Protein AF-A0A6P0JU43-F1 (afdb_monomer)

Sequence (118 aa):
LPVELDELETGHRREGIFYGFMILLQKMGLALALFLVGQVLDLAGFIERPPGGDIPIQPESALLAIRVAIGPLPTIFLIGGLVLAYFYPISQQVHQDIRLKLEARKQQQVDREEKPQN

Solvent-accessible surface area (backbone atoms only — not comparable to full-atom values): 6922 Å² total; per-residue (Å²): 113,74,56,61,54,49,29,74,76,65,76,49,86,57,51,66,59,55,53,49,50,52,52,49,52,50,51,51,52,49,52,52,50,52,51,51,52,49,54,52,32,57,74,34,56,52,70,82,67,56,90,94,53,71,86,70,87,68,45,70,55,22,53,49,50,52,50,39,64,74,41,61,51,53,49,53,53,50,51,51,52,49,52,49,55,71,72,47,91,79,65,61,66,65,52,49,53,52,49,54,54,52,52,54,53,52,51,54,51,52,60,59,71,70,53,77,93,123

pLDDT: mean 79.19, std 16.91, range [47.06, 97.19]

Secondary structure (DSSP, 8-state):
-HHHHHHHHHS--THHHHHHHHHHHHHHHHHHHHHHHHHHHHHTT--PPPTT-------HHHHHHHHHHHTHHHHHHHHHHHHHHHH---SSHHHHHHHHHHHHHHHHHHHHHSS---

Foldseek 3Di:
DVQLVCCVPPVDNCVCVVVVVVVVVVVVVVVVLVVVLVVQLVVLVADDADVPHDDDDGDPSNVVSVCCSPPVVVVVVVVVVVVVVVVDPPDPPVVVVSVVVVVVVVVVVVVVVPDPDD

Structure (mmCIF, N/CA/C/O backbone):
data_AF-A0A6P0JU43-F1
#
_entry.id   AF-A0A6P0JU43-F1
#
loop_
_atom_site.group_PDB
_atom_site.id
_atom_site.type_symbol
_atom_site.label_atom_id
_atom_site.label_alt_id
_atom_site.label_comp_id
_atom_site.label_asym_id
_atom_site.label_entity_id
_atom_site.label_seq_id
_atom_site.pdbx_PDB_ins_code
_atom_site.Cartn_x
_atom_site.Cartn_y
_atom_site.Cartn_z
_atom_site.occupancy
_atom_site.B_iso_or_equiv
_atom_site.auth_seq_id
_atom_site.auth_comp_id
_atom_site.auth_asym_id
_atom_site.auth_atom_id
_atom_site.pdbx_PDB_model_num
ATOM 1 N N . LEU A 1 1 ? -15.629 -0.445 19.280 1.00 51.31 1 LEU A N 1
ATOM 2 C CA . LEU A 1 1 ? -16.248 -1.780 19.112 1.00 51.31 1 LEU A CA 1
ATOM 3 C C . LEU A 1 1 ? -15.589 -2.862 19.981 1.00 51.31 1 LEU A C 1
ATOM 5 O O . LEU A 1 1 ? -16.212 -3.196 20.975 1.00 51.31 1 LEU A O 1
ATOM 9 N N . PRO A 1 2 ? -14.367 -3.378 19.729 1.00 55.34 2 PRO A N 1
ATOM 10 C CA . PRO A 1 2 ? -13.715 -4.317 20.664 1.00 55.34 2 PRO A CA 1
ATOM 11 C C . PRO A 1 2 ? -13.198 -3.630 21.941 1.00 55.34 2 PRO A C 1
ATOM 13 O O . PRO A 1 2 ? -13.234 -4.201 23.020 1.00 55.34 2 PRO A O 1
ATOM 16 N N . VAL A 1 3 ? -12.784 -2.369 21.819 1.00 50.19 3 VAL A N 1
ATOM 17 C CA . VAL A 1 3 ? -12.232 -1.555 22.912 1.00 50.19 3 VAL A CA 1
ATOM 18 C C . VAL A 1 3 ? -13.281 -1.187 23.973 1.00 50.19 3 VAL A C 1
ATOM 20 O O . VAL A 1 3 ? -12.992 -1.228 25.160 1.00 50.19 3 VAL A O 1
ATOM 23 N N . GLU A 1 4 ? -14.511 -0.882 23.553 1.00 54.16 4 GLU A N 1
ATOM 24 C CA . GLU A 1 4 ? -15.600 -0.479 24.459 1.00 54.16 4 GLU A CA 1
ATOM 25 C C . GLU A 1 4 ? -16.146 -1.664 25.273 1.00 54.16 4 GLU A C 1
ATOM 27 O O . GLU A 1 4 ? -16.613 -1.476 26.392 1.00 54.16 4 GLU A O 1
ATOM 32 N N . LEU A 1 5 ? -16.080 -2.886 24.728 1.00 55.84 5 LEU A N 1
ATOM 33 C CA . LEU A 1 5 ? -16.506 -4.105 25.422 1.00 55.84 5 LEU A CA 1
ATOM 34 C C . LEU A 1 5 ? -15.480 -4.521 26.489 1.00 55.84 5 LEU A C 1
ATOM 36 O O . LEU A 1 5 ? -15.859 -4.868 27.604 1.00 55.84 5 LEU A O 1
ATOM 40 N N . ASP A 1 6 ? -14.190 -4.392 26.167 1.00 52.69 6 ASP A N 1
ATOM 41 C CA . ASP A 1 6 ? -13.077 -4.706 27.073 1.00 52.69 6 ASP A CA 1
ATOM 42 C C . ASP A 1 6 ? -12.994 -3.710 28.253 1.00 52.69 6 ASP A C 1
ATOM 44 O O . ASP A 1 6 ? -12.699 -4.083 29.392 1.00 52.69 6 ASP A O 1
ATOM 48 N N . GLU A 1 7 ? -13.340 -2.439 28.017 1.00 55.66 7 GLU A N 1
ATOM 49 C CA . GLU A 1 7 ? -13.440 -1.412 29.063 1.00 55.66 7 GLU A CA 1
ATOM 50 C C . GLU A 1 7 ? -14.635 -1.653 30.006 1.00 55.66 7 GLU A C 1
ATOM 52 O O . GLU A 1 7 ? -14.534 -1.421 31.215 1.00 55.66 7 GLU A O 1
ATOM 57 N N . LEU A 1 8 ? -15.747 -2.182 29.478 1.00 49.03 8 LEU A N 1
ATOM 58 C CA . LEU A 1 8 ? -16.963 -2.475 30.240 1.00 49.03 8 LEU A CA 1
ATOM 59 C C . LEU A 1 8 ? -16.784 -3.638 31.235 1.00 49.03 8 LEU A C 1
ATOM 61 O O . LEU A 1 8 ? -17.425 -3.618 32.294 1.00 49.03 8 LEU A O 1
ATOM 65 N N . GLU A 1 9 ? -15.945 -4.622 30.889 1.00 53.84 9 GLU A N 1
ATOM 66 C CA . GLU A 1 9 ? -15.658 -5.820 31.695 1.00 53.84 9 GLU A CA 1
ATOM 67 C C . GLU A 1 9 ? -14.469 -5.644 32.649 1.00 53.84 9 GLU A C 1
ATOM 69 O O . GLU A 1 9 ? -14.511 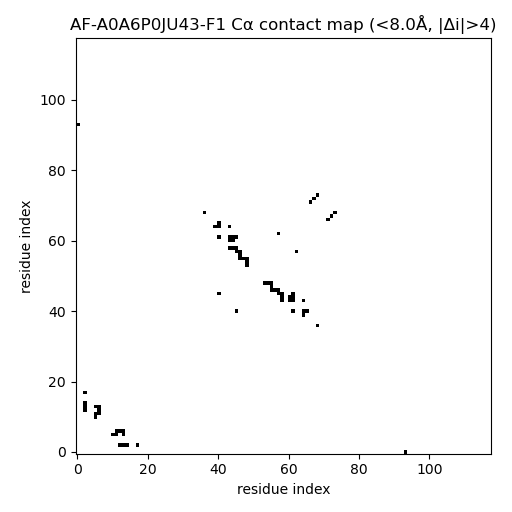-6.158 33.766 1.00 53.84 9 GLU A O 1
ATOM 74 N N . THR A 1 10 ? -13.418 -4.914 32.250 1.00 58.53 10 THR A N 1
ATOM 75 C CA . THR A 1 10 ? -12.156 -4.878 33.020 1.00 58.53 10 THR A CA 1
ATOM 76 C C . THR A 1 10 ? -11.885 -3.568 33.760 1.00 58.53 10 THR A C 1
ATOM 78 O O . THR A 1 10 ? -10.990 -3.530 34.604 1.00 58.53 10 THR A O 1
ATOM 81 N N . GLY A 1 11 ? -12.612 -2.484 33.463 1.00 50.38 11 GLY A N 1
ATOM 82 C CA . GLY A 1 11 ? -12.388 -1.168 34.080 1.00 50.38 11 GLY A CA 1
ATOM 83 C C . GLY A 1 11 ? -11.049 -0.510 33.714 1.00 50.38 11 GLY A C 1
ATOM 84 O O . GLY A 1 11 ? -10.710 0.542 34.257 1.00 50.38 11 GLY A O 1
ATOM 85 N N . HIS A 1 12 ? -10.283 -1.102 32.792 1.00 49.59 12 HIS A N 1
ATOM 86 C CA . HIS A 1 12 ? -9.027 -0.559 32.294 1.00 49.59 12 HIS A CA 1
ATOM 87 C C . HIS A 1 12 ? -9.187 -0.093 30.852 1.00 49.59 12 HIS A C 1
ATOM 89 O O . HIS A 1 12 ? -9.477 -0.866 29.942 1.00 49.59 12 HIS A O 1
ATOM 95 N N . ARG A 1 13 ? -8.913 1.188 30.635 1.00 53.75 13 ARG A N 1
ATOM 96 C CA . ARG A 1 13 ? -8.989 1.849 29.338 1.00 53.75 13 ARG A CA 1
ATOM 97 C C . ARG A 1 13 ? -7.784 1.453 28.467 1.00 53.75 13 ARG A C 1
ATOM 99 O O . ARG A 1 13 ? -6.793 2.174 28.378 1.00 53.75 13 ARG A O 1
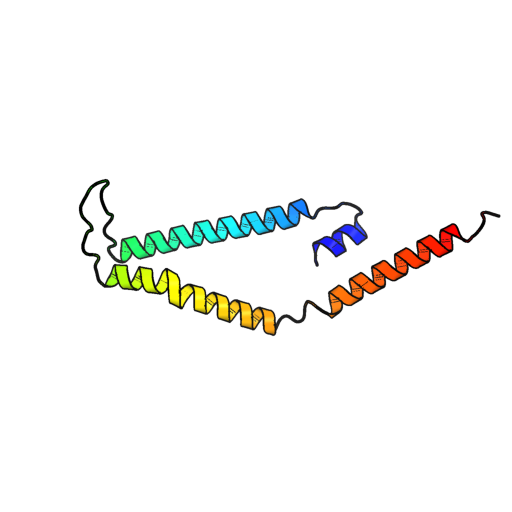ATOM 106 N N . ARG A 1 14 ? -7.835 0.259 27.857 1.00 57.25 14 ARG A N 1
ATOM 107 C CA . ARG A 1 14 ? -6.773 -0.307 26.988 1.00 57.25 14 ARG A CA 1
ATOM 108 C C . ARG A 1 14 ? -6.846 0.182 25.537 1.00 57.25 14 ARG A C 1
ATOM 110 O O . ARG A 1 14 ? -6.223 -0.410 24.658 1.00 57.25 14 ARG A O 1
ATOM 117 N N . GLU A 1 15 ? -7.557 1.277 25.270 1.00 56.56 15 GLU A N 1
ATOM 118 C CA . GLU A 1 15 ? -7.719 1.846 23.923 1.00 56.56 15 GLU A CA 1
ATOM 119 C C . GLU A 1 15 ? -6.360 2.076 23.245 1.00 56.56 15 GLU A C 1
ATOM 121 O O . GLU A 1 15 ? -6.172 1.730 22.081 1.00 56.56 15 GLU A O 1
ATOM 126 N N . GLY A 1 16 ? -5.378 2.583 24.000 1.00 62.22 16 GLY A N 1
ATOM 127 C CA . GLY A 1 16 ? -4.047 2.896 23.478 1.00 62.22 16 GLY A CA 1
ATOM 128 C C . GLY A 1 16 ? -3.280 1.687 22.935 1.00 62.22 16 GLY A C 1
ATOM 129 O O . GLY A 1 16 ? -2.537 1.832 21.967 1.00 62.22 16 GLY A O 1
ATOM 130 N N . ILE A 1 17 ? -3.484 0.491 23.495 1.00 76.25 17 ILE A N 1
ATOM 131 C CA . ILE A 1 17 ? -2.812 -0.732 23.028 1.00 76.25 17 ILE A CA 1
ATOM 132 C C . ILE A 1 17 ? -3.462 -1.225 21.732 1.00 76.25 17 ILE A C 1
ATOM 134 O O . ILE A 1 17 ? -2.751 -1.569 20.792 1.00 76.25 17 ILE A O 1
ATOM 138 N N . PHE A 1 18 ? -4.795 -1.192 21.641 1.00 69.12 18 PHE A N 1
ATOM 139 C CA . PHE A 1 18 ? -5.516 -1.572 20.422 1.00 69.12 18 PHE A CA 1
ATOM 140 C C . PHE A 1 18 ? -5.229 -0.615 19.261 1.00 69.12 18 PHE A C 1
ATOM 142 O O . PHE A 1 18 ? -4.869 -1.066 18.173 1.00 69.12 18 PHE A O 1
ATOM 149 N N . TYR A 1 19 ? -5.319 0.699 19.491 1.00 73.62 19 TYR A N 1
ATOM 150 C CA . TYR A 1 19 ? -4.957 1.694 18.479 1.00 73.62 19 TYR A CA 1
ATOM 151 C C . TYR A 1 19 ? -3.468 1.614 18.126 1.00 73.62 19 TYR A C 1
ATOM 153 O O . TYR A 1 19 ? -3.120 1.643 16.946 1.00 73.62 19 TYR A O 1
ATOM 161 N N . GLY A 1 20 ? -2.587 1.448 19.117 1.00 82.06 20 GLY A N 1
ATOM 162 C CA . GLY A 1 20 ? -1.150 1.286 18.894 1.00 82.06 20 GLY A CA 1
ATOM 163 C C . GLY A 1 20 ? -0.823 0.070 18.025 1.00 82.06 20 GLY A C 1
ATOM 164 O O . GLY A 1 20 ? -0.058 0.186 17.069 1.00 82.06 20 GLY A O 1
ATOM 165 N N . PHE A 1 21 ? -1.453 -1.074 18.298 1.00 84.44 21 PHE A N 1
ATOM 166 C CA . PHE A 1 21 ? -1.294 -2.292 17.507 1.00 84.44 21 PHE A CA 1
ATOM 167 C C . PHE A 1 21 ? -1.856 -2.139 16.087 1.00 84.44 21 PHE A C 1
ATOM 169 O O . PHE A 1 21 ? -1.195 -2.518 15.122 1.00 84.44 21 PHE A O 1
ATOM 176 N N . MET A 1 22 ? -3.027 -1.514 15.934 1.00 82.88 22 MET A N 1
ATOM 177 C CA . MET A 1 22 ? -3.620 -1.235 14.622 1.00 82.88 22 MET A CA 1
ATOM 178 C C . MET A 1 22 ? -2.711 -0.344 13.763 1.00 82.88 22 MET A C 1
ATOM 180 O O . MET A 1 22 ? -2.452 -0.661 12.602 1.00 82.88 22 MET A O 1
ATOM 184 N N . ILE A 1 23 ? -2.174 0.739 14.334 1.00 88.94 23 ILE A N 1
ATOM 185 C CA . ILE A 1 23 ? -1.240 1.636 13.638 1.00 88.94 23 ILE A CA 1
ATOM 186 C C . ILE A 1 23 ? 0.081 0.926 13.323 1.00 88.94 23 ILE A C 1
ATOM 188 O O . ILE A 1 23 ? 0.649 1.141 12.252 1.00 88.94 23 ILE A O 1
ATOM 192 N N . LEU A 1 24 ? 0.578 0.068 14.218 1.00 93.44 24 LEU A N 1
ATOM 193 C CA . LEU A 1 24 ? 1.770 -0.737 13.955 1.00 93.44 24 LEU A CA 1
ATOM 194 C C . LEU A 1 24 ? 1.555 -1.660 12.750 1.00 93.44 24 LEU A C 1
ATOM 196 O O . LEU A 1 24 ? 2.373 -1.651 11.831 1.00 93.44 24 LEU A O 1
ATOM 200 N N . LEU A 1 25 ? 0.438 -2.391 12.714 1.00 92.38 25 LEU A N 1
ATOM 201 C CA . LEU A 1 25 ? 0.074 -3.237 11.576 1.00 92.38 25 LEU A CA 1
ATOM 202 C C . LEU A 1 25 ? -0.072 -2.421 10.288 1.00 92.38 25 LEU A C 1
ATOM 204 O O . LEU A 1 25 ? 0.430 -2.833 9.244 1.00 92.38 25 LEU A O 1
ATOM 208 N N . GLN A 1 26 ? -0.685 -1.236 10.360 1.00 91.94 26 GLN A N 1
ATOM 209 C CA . GLN A 1 26 ? -0.788 -0.330 9.217 1.00 91.94 26 GLN A CA 1
ATOM 210 C C . GLN A 1 26 ? 0.596 0.092 8.701 1.00 91.94 26 GLN A C 1
ATOM 212 O O . GLN A 1 26 ? 0.837 0.060 7.494 1.00 91.94 26 GLN A O 1
ATOM 217 N N . LYS A 1 27 ? 1.528 0.453 9.592 1.00 94.62 27 LYS A N 1
ATOM 218 C CA . LYS A 1 27 ? 2.906 0.812 9.219 1.00 94.62 27 LYS A CA 1
ATOM 219 C C . LYS A 1 27 ? 3.659 -0.365 8.608 1.00 94.62 27 LYS A C 1
ATOM 221 O O . LYS A 1 27 ? 4.365 -0.172 7.624 1.00 94.62 27 LYS A O 1
ATOM 226 N N . MET A 1 28 ? 3.493 -1.567 9.158 1.00 96.88 28 MET A N 1
ATOM 227 C CA . MET A 1 28 ? 4.082 -2.781 8.590 1.00 96.88 28 MET A CA 1
ATOM 228 C C . MET A 1 28 ? 3.530 -3.067 7.192 1.00 96.88 28 MET A C 1
ATOM 230 O O . MET A 1 28 ? 4.304 -3.347 6.282 1.00 96.88 28 MET A O 1
ATOM 234 N N . GLY A 1 29 ? 2.215 -2.932 7.003 1.00 94.88 29 GLY A N 1
ATOM 235 C CA . GLY A 1 29 ? 1.576 -3.073 5.696 1.00 94.88 29 GLY A CA 1
ATOM 236 C C . GLY A 1 29 ? 2.091 -2.050 4.683 1.00 94.88 29 GLY A C 1
ATOM 237 O O . GLY A 1 29 ? 2.436 -2.421 3.565 1.00 94.88 29 GLY A O 1
ATOM 238 N N . LEU A 1 30 ? 2.222 -0.782 5.088 1.00 94.31 30 LEU A N 1
ATOM 239 C CA . LEU A 1 30 ? 2.792 0.274 4.246 1.00 94.31 30 LEU A CA 1
ATOM 240 C C . LEU A 1 30 ? 4.248 -0.033 3.864 1.00 94.31 30 LEU A C 1
ATOM 242 O O . LEU A 1 30 ? 4.611 0.080 2.697 1.00 94.31 30 LEU A O 1
ATOM 246 N N . ALA A 1 31 ? 5.074 -0.436 4.832 1.00 97.19 31 ALA A N 1
ATOM 247 C CA . ALA A 1 31 ? 6.474 -0.772 4.593 1.00 97.19 31 ALA A CA 1
ATO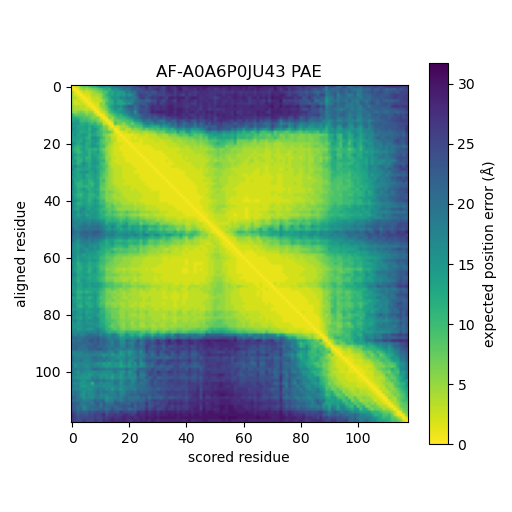M 248 C C . ALA A 1 31 ? 6.612 -1.959 3.629 1.00 97.19 31 ALA A C 1
ATOM 250 O O . ALA A 1 31 ? 7.401 -1.896 2.688 1.00 97.19 31 ALA A O 1
ATOM 251 N N . LEU A 1 32 ? 5.803 -3.006 3.819 1.00 96.44 32 LEU A N 1
ATOM 252 C CA . LEU A 1 32 ? 5.774 -4.159 2.924 1.00 96.44 32 LEU A CA 1
ATOM 253 C C . LEU A 1 32 ? 5.309 -3.768 1.516 1.00 96.44 32 LEU A C 1
ATOM 255 O O . LEU A 1 32 ? 5.916 -4.189 0.536 1.00 96.44 32 LEU A O 1
ATOM 259 N N . ALA A 1 33 ? 4.271 -2.937 1.403 1.00 93.50 33 ALA A N 1
ATOM 260 C CA . ALA A 1 33 ? 3.782 -2.458 0.115 1.00 93.50 33 ALA A CA 1
ATOM 261 C C . ALA A 1 33 ? 4.851 -1.643 -0.629 1.00 93.50 33 ALA A C 1
ATOM 263 O O . ALA A 1 33 ? 5.108 -1.906 -1.801 1.00 93.50 33 ALA A O 1
ATOM 264 N N . LEU A 1 34 ? 5.513 -0.702 0.053 1.00 94.94 34 LEU A N 1
ATOM 265 C CA . LEU A 1 34 ? 6.605 0.086 -0.525 1.00 94.94 34 LEU A CA 1
ATOM 266 C C . LEU A 1 34 ? 7.771 -0.798 -0.971 1.00 94.94 34 LEU A C 1
ATOM 268 O O . LEU A 1 34 ? 8.291 -0.608 -2.068 1.00 94.94 34 LEU A O 1
ATOM 272 N N . PHE A 1 35 ? 8.143 -1.786 -0.156 1.00 96.50 35 PHE A N 1
ATOM 273 C CA . PHE A 1 35 ? 9.181 -2.750 -0.508 1.00 96.50 35 PHE A CA 1
ATOM 274 C C . PHE A 1 35 ? 8.826 -3.522 -1.785 1.00 96.50 35 PHE A C 1
ATOM 276 O O . PHE A 1 35 ? 9.626 -3.571 -2.716 1.00 96.50 35 PHE A O 1
ATOM 283 N N . LEU A 1 36 ? 7.610 -4.070 -1.866 1.00 95.81 36 LEU A N 1
ATOM 284 C CA . LEU A 1 36 ? 7.152 -4.816 -3.041 1.00 95.81 36 LEU A CA 1
ATOM 285 C C . LEU A 1 36 ? 7.083 -3.940 -4.294 1.00 95.81 36 LEU A C 1
ATOM 287 O O . LEU A 1 36 ? 7.499 -4.381 -5.362 1.00 95.81 36 LEU A O 1
ATOM 291 N N . VAL A 1 37 ? 6.598 -2.701 -4.174 1.00 95.12 37 VAL A N 1
ATOM 292 C CA . VAL A 1 37 ? 6.588 -1.750 -5.295 1.00 95.12 37 VAL A CA 1
ATOM 293 C C . VAL A 1 37 ? 8.012 -1.475 -5.773 1.00 95.12 37 VAL A C 1
ATOM 295 O O . VAL A 1 37 ? 8.247 -1.535 -6.975 1.00 95.12 37 VAL A O 1
ATOM 298 N N . GLY A 1 38 ? 8.965 -1.253 -4.862 1.00 94.75 38 GLY A N 1
ATOM 299 C CA . GLY A 1 38 ? 10.378 -1.084 -5.214 1.00 94.75 38 GLY A CA 1
ATOM 300 C C . GLY A 1 38 ? 10.925 -2.273 -6.006 1.00 94.75 38 GLY A C 1
ATOM 301 O O . GLY A 1 38 ? 11.435 -2.092 -7.104 1.00 94.75 38 GLY A O 1
ATOM 302 N N . GLN A 1 39 ? 10.706 -3.499 -5.519 1.00 96.75 39 GLN A N 1
ATOM 303 C CA . GLN A 1 39 ? 11.132 -4.714 -6.228 1.00 96.75 39 GLN A CA 1
ATOM 304 C C . GLN A 1 39 ? 10.506 -4.836 -7.626 1.00 96.75 39 GLN A C 1
ATOM 306 O O . GLN A 1 39 ? 11.178 -5.222 -8.578 1.00 96.75 39 GLN A O 1
ATOM 311 N N . VAL A 1 40 ? 9.224 -4.493 -7.776 1.00 95.75 40 VAL A N 1
ATOM 312 C CA . VAL A 1 40 ? 8.553 -4.504 -9.085 1.00 95.75 40 VAL A CA 1
ATOM 313 C C . VAL A 1 40 ? 9.137 -3.445 -10.022 1.00 95.75 40 VAL A C 1
ATOM 315 O O . VAL A 1 40 ? 9.280 -3.716 -11.211 1.00 95.75 40 VAL A O 1
ATOM 318 N N . LEU A 1 41 ? 9.487 -2.261 -9.515 1.00 95.38 41 LEU A N 1
ATOM 319 C CA . LEU A 1 41 ? 10.108 -1.202 -10.313 1.00 95.38 41 LEU A CA 1
ATOM 320 C C . LEU A 1 41 ? 11.517 -1.584 -10.774 1.00 95.38 41 LEU A C 1
ATOM 322 O O . LEU A 1 41 ? 11.824 -1.400 -11.953 1.00 95.38 41 LEU A O 1
ATOM 326 N N . ASP A 1 42 ? 12.320 -2.182 -9.895 1.00 94.81 42 ASP A N 1
ATOM 327 C CA . ASP A 1 42 ? 13.651 -2.694 -10.239 1.00 94.81 42 ASP A CA 1
ATOM 328 C C . ASP A 1 42 ? 13.555 -3.753 -11.347 1.00 94.81 42 ASP A C 1
ATOM 330 O O . ASP A 1 42 ? 14.238 -3.667 -12.369 1.00 94.81 42 ASP A O 1
ATOM 334 N N . LEU A 1 43 ? 12.633 -4.712 -11.198 1.00 94.75 43 LEU A N 1
ATOM 335 C CA . LEU A 1 43 ? 12.369 -5.745 -12.208 1.00 94.75 43 LEU A CA 1
ATOM 336 C C . LEU A 1 43 ? 11.814 -5.172 -13.520 1.00 94.75 43 LEU A C 1
ATOM 338 O O . LEU A 1 43 ? 12.064 -5.726 -14.590 1.00 94.75 43 LEU A O 1
ATOM 342 N N . ALA A 1 44 ? 11.066 -4.070 -13.455 1.00 94.69 44 ALA A N 1
ATOM 343 C CA . ALA A 1 44 ? 10.541 -3.374 -14.625 1.00 94.69 44 ALA A CA 1
ATOM 344 C C . ALA A 1 44 ? 11.593 -2.502 -15.337 1.00 94.69 44 ALA A C 1
ATOM 346 O O . ALA A 1 44 ? 11.283 -1.930 -16.388 1.00 94.69 44 ALA A O 1
ATOM 347 N N . GLY A 1 45 ? 12.816 -2.412 -14.799 1.00 93.75 45 GLY A N 1
ATOM 348 C CA . GLY A 1 45 ? 13.925 -1.650 -15.370 1.00 93.75 45 GLY A CA 1
ATOM 349 C C . GLY A 1 45 ? 13.845 -0.152 -15.085 1.00 93.75 45 GLY A C 1
ATOM 350 O O . GLY A 1 45 ? 14.256 0.646 -15.927 1.00 93.75 45 GLY A O 1
ATOM 351 N N . PHE A 1 46 ? 13.273 0.243 -13.944 1.00 94.88 46 PHE A N 1
ATOM 352 C CA . PHE A 1 46 ? 13.215 1.645 -13.537 1.00 94.88 46 PHE A CA 1
ATOM 353 C C . PHE A 1 46 ? 14.615 2.272 -13.491 1.00 94.88 46 PHE A C 1
ATOM 355 O O . PHE A 1 46 ? 15.543 1.718 -12.905 1.00 94.88 46 PHE A O 1
ATOM 362 N N . ILE A 1 47 ? 14.762 3.443 -14.114 1.00 92.69 47 ILE A N 1
ATOM 363 C CA . ILE A 1 47 ? 16.034 4.165 -14.174 1.00 92.69 47 ILE A CA 1
ATOM 364 C C . ILE A 1 47 ? 16.021 5.267 -13.121 1.00 92.69 47 ILE A C 1
ATOM 366 O O . ILE A 1 47 ? 15.266 6.237 -13.224 1.00 92.69 47 ILE A O 1
ATOM 370 N N . GLU A 1 48 ? 16.874 5.138 -12.110 1.00 89.50 48 GLU A N 1
ATOM 371 C CA . GLU A 1 48 ? 17.021 6.168 -11.088 1.00 89.50 48 GLU A CA 1
ATOM 372 C C . GLU A 1 48 ? 17.639 7.444 -11.662 1.00 89.50 48 GLU A C 1
ATOM 374 O O . GLU A 1 48 ? 18.566 7.419 -12.475 1.00 89.50 48 GLU A O 1
ATOM 379 N N . ARG A 1 49 ? 17.127 8.593 -11.214 1.00 89.62 49 ARG A N 1
ATOM 380 C CA . ARG A 1 49 ? 17.680 9.892 -11.587 1.00 89.62 49 ARG A CA 1
ATOM 381 C C . ARG A 1 49 ? 18.845 10.235 -10.651 1.00 89.62 49 ARG A C 1
ATOM 383 O O . ARG A 1 49 ? 18.600 10.417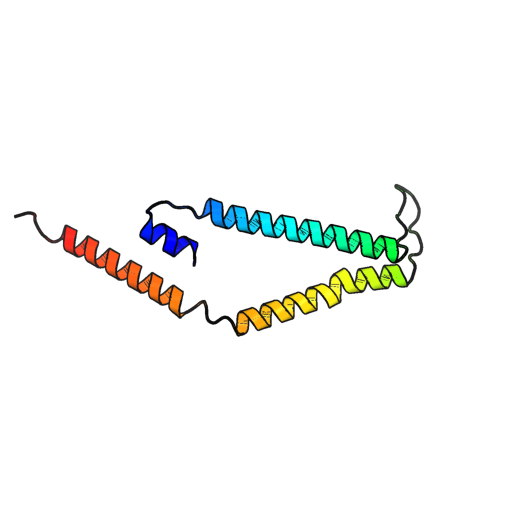 -9.457 1.00 89.62 49 ARG A O 1
ATOM 390 N N . PRO A 1 50 ? 20.079 10.404 -11.158 1.00 87.19 50 PRO A N 1
ATOM 391 C CA . PRO A 1 50 ? 21.188 10.846 -10.326 1.00 87.19 50 PRO A CA 1
ATOM 392 C C . PRO A 1 50 ? 20.962 12.285 -9.821 1.00 87.19 50 PRO A C 1
ATOM 394 O O . PRO A 1 50 ? 20.368 13.104 -10.536 1.00 87.19 50 PRO A O 1
ATOM 397 N N . PRO A 1 51 ? 21.434 12.633 -8.607 1.00 87.88 51 PRO A N 1
ATOM 398 C CA . PRO A 1 51 ? 21.286 13.978 -8.059 1.00 87.88 51 PRO A CA 1
ATOM 399 C C . PRO A 1 51 ? 21.880 15.039 -8.994 1.00 87.88 51 PRO A C 1
ATOM 401 O O . PRO A 1 51 ? 23.052 14.972 -9.351 1.00 87.88 51 PRO A O 1
ATOM 404 N N . GLY A 1 52 ? 21.065 16.014 -9.403 1.00 88.06 52 GLY A N 1
ATOM 405 C CA . GLY A 1 52 ? 21.479 17.079 -10.326 1.00 88.06 52 GLY A CA 1
ATOM 406 C C . GLY A 1 52 ? 21.600 16.665 -11.798 1.00 88.06 52 GLY A C 1
ATOM 407 O O . GLY A 1 52 ? 21.963 17.505 -12.615 1.00 88.06 52 GLY A O 1
ATOM 408 N N . GLY A 1 53 ? 21.287 15.414 -12.150 1.00 84.56 53 GLY A N 1
ATOM 409 C CA . GLY A 1 53 ? 21.281 14.939 -13.535 1.00 84.56 53 GLY A CA 1
ATOM 410 C C . GLY A 1 53 ? 19.990 15.259 -14.290 1.00 84.56 53 GLY A C 1
ATOM 411 O O . GLY A 1 53 ? 18.970 15.637 -13.699 1.00 84.56 53 GLY A O 1
ATOM 412 N N . ASP A 1 54 ? 20.017 15.060 -15.605 1.00 87.50 54 ASP A N 1
ATOM 413 C CA . ASP A 1 54 ? 18.840 15.179 -16.469 1.00 87.50 54 ASP A CA 1
ATOM 414 C C . ASP A 1 54 ? 17.790 14.099 -16.162 1.00 87.50 54 ASP A C 1
ATOM 416 O O . ASP A 1 54 ? 18.068 13.098 -15.500 1.00 87.50 54 ASP A O 1
ATOM 420 N N . ILE A 1 55 ? 16.547 14.321 -16.597 1.00 86.50 55 ILE A N 1
ATOM 421 C CA . ILE A 1 55 ? 15.458 13.351 -16.418 1.00 86.50 55 ILE A CA 1
ATOM 422 C C . ILE A 1 55 ? 15.690 12.185 -17.393 1.00 86.50 55 ILE A C 1
ATOM 424 O O . ILE A 1 55 ? 15.629 12.412 -18.603 1.00 86.50 55 ILE A O 1
ATOM 428 N N . PRO A 1 56 ? 15.938 10.951 -16.910 1.00 89.00 56 PRO A N 1
ATOM 429 C CA . PRO A 1 56 ? 16.129 9.810 -17.795 1.00 89.00 56 PRO A CA 1
ATOM 430 C C . PRO A 1 56 ? 14.808 9.409 -18.462 1.00 89.00 56 PRO A C 1
ATOM 432 O O . PRO A 1 56 ? 13.730 9.525 -17.872 1.00 89.00 56 PRO A O 1
ATOM 435 N N . ILE A 1 57 ? 14.893 8.900 -19.692 1.00 92.19 57 ILE A N 1
ATOM 436 C CA . ILE A 1 57 ? 13.746 8.310 -20.389 1.00 92.19 57 ILE A CA 1
ATOM 437 C C . ILE A 1 57 ? 13.463 6.950 -19.751 1.00 92.19 57 ILE A C 1
ATOM 439 O O . ILE A 1 57 ? 14.291 6.046 -19.825 1.00 92.19 57 ILE A O 1
ATOM 443 N N . GLN A 1 58 ? 12.301 6.814 -19.116 1.00 93.31 58 GLN A N 1
ATOM 444 C CA . GLN A 1 58 ? 11.884 5.568 -18.476 1.00 93.31 58 GLN A CA 1
ATOM 445 C C . GLN A 1 58 ? 11.386 4.558 -19.517 1.00 93.31 5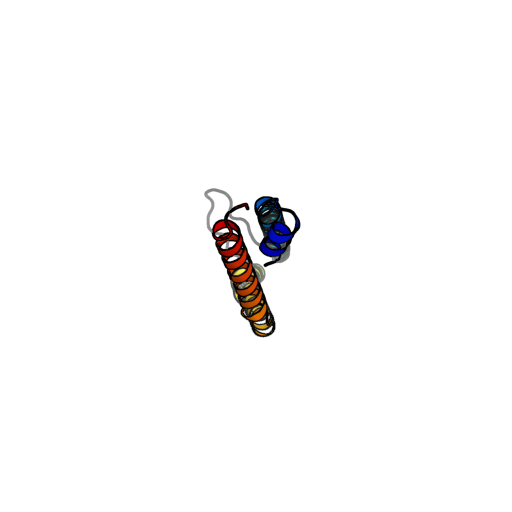8 GLN A C 1
ATOM 447 O O . GLN A 1 58 ? 10.675 4.955 -20.444 1.00 93.31 58 GLN A O 1
ATOM 452 N N . PRO A 1 59 ? 11.689 3.258 -19.364 1.00 94.75 59 PRO A N 1
ATOM 453 C CA . PRO A 1 59 ? 11.112 2.238 -20.225 1.00 94.75 59 PRO A CA 1
ATOM 454 C C . PRO A 1 59 ? 9.597 2.129 -20.006 1.00 94.75 59 PRO A C 1
ATOM 456 O O . PRO A 1 59 ? 9.082 2.354 -18.907 1.00 94.75 59 PRO A O 1
ATOM 459 N N . GLU A 1 60 ? 8.878 1.722 -21.052 1.00 95.19 60 GLU A N 1
ATOM 460 C CA . GLU A 1 60 ? 7.417 1.548 -21.016 1.00 95.19 60 GLU A CA 1
ATOM 461 C C . GLU A 1 60 ? 6.970 0.577 -19.910 1.00 95.19 60 GLU A C 1
ATOM 463 O O . GLU A 1 60 ? 5.943 0.791 -19.266 1.00 95.19 60 GLU A O 1
ATOM 468 N N . SER A 1 61 ? 7.771 -0.456 -19.627 1.00 95.50 61 SER A N 1
ATOM 469 C CA . SER A 1 61 ? 7.541 -1.402 -18.530 1.00 95.50 61 SER A CA 1
ATOM 470 C C . SER A 1 61 ? 7.526 -0.723 -17.160 1.00 95.50 61 SER A C 1
ATOM 472 O O . SER A 1 61 ? 6.623 -0.983 -16.363 1.00 95.50 61 SER A O 1
ATOM 474 N N . ALA A 1 62 ? 8.477 0.176 -16.889 1.00 94.88 62 ALA A N 1
ATOM 475 C CA . ALA A 1 62 ? 8.543 0.915 -15.630 1.00 94.88 62 ALA A CA 1
ATOM 476 C C . ALA A 1 62 ? 7.377 1.905 -15.504 1.00 94.88 62 ALA A C 1
ATOM 478 O O . ALA A 1 62 ? 6.748 1.996 -14.449 1.00 94.88 62 ALA A O 1
ATOM 479 N N . LEU A 1 63 ? 7.022 2.598 -16.592 1.00 95.56 63 LEU A N 1
ATOM 480 C CA . LEU A 1 63 ? 5.857 3.488 -16.610 1.00 95.56 63 LEU A CA 1
ATOM 481 C C . LEU A 1 63 ? 4.550 2.729 -16.353 1.00 95.56 63 LEU A C 1
ATOM 483 O O . LEU A 1 63 ? 3.699 3.210 -15.599 1.00 95.56 63 LEU A O 1
ATOM 487 N N . LEU A 1 64 ? 4.386 1.542 -16.943 1.00 96.62 64 LEU A N 1
ATOM 488 C CA . LEU A 1 64 ? 3.231 0.680 -16.698 1.00 96.62 64 LEU A CA 1
ATOM 489 C C . LEU A 1 64 ? 3.183 0.234 -15.234 1.00 96.62 64 LEU A C 1
ATOM 491 O O . LEU A 1 64 ? 2.131 0.360 -14.606 1.00 96.62 64 LEU A O 1
ATOM 495 N N . ALA A 1 65 ? 4.308 -0.223 -14.678 1.00 95.25 65 ALA A N 1
ATOM 496 C CA . ALA A 1 65 ? 4.402 -0.627 -13.277 1.00 95.25 65 ALA A CA 1
ATOM 497 C C . ALA A 1 65 ? 3.985 0.507 -12.324 1.00 95.25 65 ALA A C 1
ATOM 499 O O . ALA A 1 65 ? 3.144 0.292 -11.448 1.00 95.25 65 ALA A O 1
ATOM 500 N N . ILE A 1 66 ? 4.479 1.733 -12.550 1.00 94.75 66 ILE A N 1
ATOM 501 C CA . ILE A 1 66 ? 4.086 2.922 -11.776 1.00 94.75 66 ILE A CA 1
ATOM 502 C C . ILE A 1 66 ? 2.580 3.172 -11.897 1.00 94.75 66 ILE A C 1
ATOM 504 O O . ILE A 1 66 ? 1.901 3.311 -10.880 1.00 94.75 66 ILE A O 1
ATOM 508 N N . ARG A 1 67 ? 2.039 3.205 -13.124 1.00 95.81 67 ARG A N 1
ATOM 509 C CA . ARG A 1 67 ? 0.608 3.468 -13.364 1.00 95.81 67 ARG A CA 1
ATOM 510 C C . ARG A 1 67 ? -0.277 2.459 -12.645 1.00 95.81 67 ARG A C 1
ATOM 512 O O . ARG A 1 67 ? -1.246 2.862 -12.008 1.00 95.81 67 ARG A O 1
ATOM 519 N N . VAL A 1 68 ? 0.065 1.172 -12.729 1.00 95.88 68 VAL A N 1
ATOM 520 C CA . VAL A 1 68 ? -0.657 0.093 -12.045 1.00 95.88 68 VAL A CA 1
ATOM 521 C C . VAL A 1 68 ? -0.599 0.282 -10.529 1.00 95.88 68 VAL A C 1
ATOM 523 O O . VAL A 1 68 ? -1.645 0.223 -9.882 1.00 95.88 68 VAL A O 1
ATOM 526 N N . ALA A 1 69 ? 0.586 0.565 -9.981 1.00 94.25 69 ALA A N 1
ATOM 527 C CA . ALA A 1 69 ? 0.812 0.699 -8.544 1.00 94.25 69 ALA A CA 1
ATOM 528 C C . ALA A 1 69 ? 0.070 1.886 -7.907 1.00 94.25 69 ALA A C 1
ATOM 530 O O . ALA A 1 69 ? -0.367 1.771 -6.764 1.00 94.25 69 ALA A O 1
ATOM 531 N N . ILE A 1 70 ? -0.100 3.004 -8.623 1.00 93.62 70 ILE A N 1
ATOM 532 C CA . ILE A 1 70 ? -0.752 4.211 -8.078 1.00 93.62 70 ILE A CA 1
ATOM 533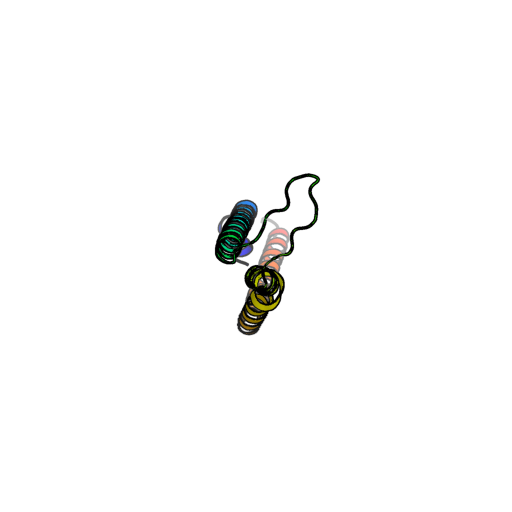 C C . ILE A 1 70 ? -2.241 4.338 -8.432 1.00 93.62 70 ILE A C 1
ATOM 535 O O . ILE A 1 70 ? -2.938 5.130 -7.805 1.00 93.62 70 ILE A O 1
ATOM 539 N N . GLY A 1 71 ? -2.735 3.603 -9.435 1.00 95.00 71 GLY A N 1
ATOM 540 C CA . GLY A 1 71 ? -4.097 3.765 -9.957 1.00 95.00 71 GLY A CA 1
ATOM 541 C C . GLY A 1 71 ? -4.950 2.497 -9.839 1.00 95.00 71 GLY A C 1
ATOM 542 O O . GLY A 1 71 ? -5.693 2.356 -8.864 1.00 95.00 71 GLY A O 1
ATOM 543 N N . PRO A 1 72 ? -4.888 1.571 -10.814 1.00 95.94 72 PRO A N 1
ATOM 544 C CA . PRO A 1 72 ? -5.699 0.357 -10.827 1.00 95.94 72 PRO A CA 1
ATOM 545 C C . PRO A 1 72 ? -5.581 -0.488 -9.557 1.00 95.94 72 PRO A C 1
ATOM 547 O O . PRO A 1 72 ? -6.603 -0.896 -9.009 1.00 95.94 72 PRO A O 1
ATOM 550 N N . LEU A 1 73 ? -4.361 -0.730 -9.065 1.00 94.88 73 LEU A N 1
ATOM 551 C CA . LEU A 1 73 ? -4.145 -1.637 -7.939 1.00 94.88 73 LEU A CA 1
ATOM 552 C C . LEU A 1 73 ? -4.788 -1.108 -6.637 1.00 94.88 73 LEU A C 1
ATOM 554 O O . LEU A 1 73 ? -5.629 -1.822 -6.084 1.00 94.88 73 LEU A O 1
ATOM 558 N N . PRO A 1 74 ? -4.520 0.134 -6.171 1.00 94.12 74 PRO A N 1
ATOM 559 C CA . PRO A 1 74 ? -5.226 0.704 -5.020 1.00 94.12 74 PRO A CA 1
ATOM 560 C C . PRO A 1 74 ? -6.742 0.782 -5.215 1.00 94.12 74 PRO A C 1
ATOM 562 O O . PRO A 1 74 ? -7.493 0.558 -4.268 1.00 94.12 74 PRO A O 1
ATOM 565 N N . THR A 1 75 ? -7.204 1.056 -6.439 1.00 96.81 75 THR A N 1
ATOM 566 C CA . THR A 1 75 ? -8.641 1.148 -6.743 1.00 96.81 75 THR A CA 1
ATOM 567 C C . THR A 1 75 ? -9.345 -0.190 -6.526 1.00 96.81 75 THR A C 1
ATOM 569 O O . THR A 1 75 ? -10.415 -0.227 -5.921 1.00 96.81 75 THR A O 1
ATOM 572 N N . ILE A 1 76 ? -8.738 -1.301 -6.957 1.00 96.94 76 ILE A N 1
ATOM 573 C CA . ILE A 1 76 ? -9.287 -2.650 -6.741 1.00 96.94 76 ILE A CA 1
ATOM 574 C C . ILE A 1 76 ? -9.377 -2.962 -5.244 1.00 96.94 76 ILE A C 1
ATOM 576 O O . ILE A 1 76 ? -10.419 -3.427 -4.782 1.00 96.94 76 ILE A O 1
ATOM 580 N N . PHE A 1 77 ? -8.326 -2.663 -4.472 1.00 94.38 77 PHE A N 1
ATOM 581 C CA . PHE A 1 77 ? -8.354 -2.848 -3.018 1.00 94.38 77 PHE A CA 1
ATOM 582 C C . PHE A 1 77 ? -9.423 -1.987 -2.341 1.00 94.38 77 PHE A C 1
ATOM 584 O O . PHE A 1 77 ? -10.110 -2.472 -1.443 1.00 94.38 77 PHE A O 1
ATOM 591 N N . LEU A 1 78 ? -9.606 -0.741 -2.785 1.00 94.31 78 LEU A N 1
ATOM 592 C CA . LEU A 1 78 ? -10.634 0.155 -2.257 1.00 94.31 78 LEU A CA 1
ATOM 593 C C . LEU A 1 78 ? -12.044 -0.365 -2.551 1.00 94.31 78 LEU A C 1
ATOM 595 O O . LEU A 1 78 ? -12.875 -0.402 -1.648 1.00 94.31 78 LEU A O 1
ATOM 599 N N . ILE A 1 79 ? -12.309 -0.796 -3.787 1.00 96.50 79 ILE A N 1
ATOM 600 C CA . ILE A 1 79 ? -13.598 -1.388 -4.169 1.00 96.50 79 ILE A CA 1
ATOM 601 C C . ILE A 1 79 ? -13.849 -2.661 -3.356 1.00 96.50 79 ILE A C 1
ATOM 603 O O . ILE A 1 79 ? -14.938 -2.827 -2.815 1.00 96.50 79 ILE A O 1
ATOM 607 N N . GLY A 1 80 ? -12.844 -3.528 -3.209 1.00 95.00 80 GLY A N 1
ATOM 608 C CA . GLY A 1 80 ? -12.941 -4.723 -2.370 1.00 95.00 80 GLY A CA 1
ATOM 609 C C . GLY A 1 80 ? -13.252 -4.379 -0.912 1.00 95.00 80 GLY A C 1
ATOM 610 O O . GLY A 1 80 ? -14.163 -4.958 -0.326 1.00 95.00 80 GLY A O 1
ATOM 611 N N . GLY A 1 81 ? -12.561 -3.386 -0.347 1.00 90.88 81 GLY A N 1
ATOM 612 C CA . GLY A 1 81 ? -12.828 -2.877 0.998 1.00 90.88 81 GLY A CA 1
ATOM 613 C C . GLY A 1 81 ? -14.237 -2.299 1.142 1.00 90.88 81 GLY A C 1
ATOM 614 O O . GLY A 1 81 ? -14.895 -2.557 2.144 1.00 90.88 81 GLY A O 1
ATOM 615 N N . LEU A 1 82 ? -14.734 -1.586 0.128 1.00 91.81 82 LEU A N 1
ATOM 616 C CA . LEU A 1 82 ? -16.089 -1.040 0.109 1.00 91.81 82 LEU A CA 1
ATOM 617 C C . LEU A 1 82 ? -17.149 -2.144 0.038 1.00 91.81 82 LEU A C 1
ATOM 619 O O . LEU A 1 82 ? -18.144 -2.078 0.751 1.00 91.81 82 LEU A O 1
ATOM 623 N N . VAL A 1 83 ? -16.927 -3.168 -0.786 1.00 92.50 83 VAL A N 1
ATOM 624 C CA . VAL A 1 83 ? -17.810 -4.337 -0.891 1.00 92.50 83 VAL A CA 1
ATOM 625 C C . VAL A 1 83 ? -17.843 -5.093 0.433 1.00 92.50 83 VAL A C 1
ATOM 627 O O . VAL A 1 83 ? -18.923 -5.397 0.934 1.00 92.50 83 VAL A O 1
ATOM 630 N N . LEU A 1 84 ? -16.681 -5.348 1.040 1.00 89.00 84 LEU A N 1
ATOM 631 C CA . LEU A 1 84 ? -16.613 -5.963 2.363 1.00 89.00 84 LEU A CA 1
ATOM 632 C C . LEU A 1 84 ? -17.341 -5.106 3.394 1.00 89.00 84 LEU A C 1
ATOM 634 O O . LEU A 1 84 ? -18.184 -5.639 4.098 1.00 89.00 84 LEU A O 1
ATOM 638 N N . ALA A 1 85 ? -17.092 -3.795 3.437 1.00 84.81 85 ALA A N 1
ATOM 639 C CA . ALA A 1 85 ? -17.782 -2.875 4.338 1.00 84.81 85 ALA A CA 1
ATOM 640 C C . ALA A 1 85 ? -19.304 -2.854 4.114 1.00 84.81 85 ALA A C 1
ATOM 642 O O . ALA A 1 85 ? -20.054 -2.775 5.082 1.00 84.81 85 ALA A O 1
ATOM 643 N N . TYR A 1 86 ? -19.765 -2.967 2.866 1.00 84.38 86 TYR A N 1
ATOM 644 C CA . TYR A 1 86 ? -21.185 -3.067 2.531 1.00 84.38 86 TYR A CA 1
ATOM 645 C C . TYR A 1 86 ? -21.810 -4.368 3.055 1.00 84.38 86 TYR A C 1
ATOM 647 O O . TYR A 1 86 ? -22.908 -4.347 3.609 1.00 84.38 86 TYR A O 1
ATOM 655 N N . PHE A 1 87 ? -21.102 -5.493 2.926 1.00 83.19 87 PHE A N 1
ATOM 656 C CA . PHE A 1 87 ? -21.541 -6.788 3.450 1.00 83.19 87 PHE A CA 1
ATOM 657 C C . PHE A 1 87 ? -21.259 -6.984 4.943 1.00 83.19 87 PHE A C 1
ATOM 659 O O . PHE A 1 87 ? -21.660 -8.011 5.483 1.00 83.19 87 PHE A O 1
ATOM 666 N N . TYR A 1 88 ? -20.588 -6.043 5.615 1.00 71.69 88 TYR A N 1
ATOM 667 C CA . TYR A 1 88 ? -20.247 -6.132 7.032 1.00 71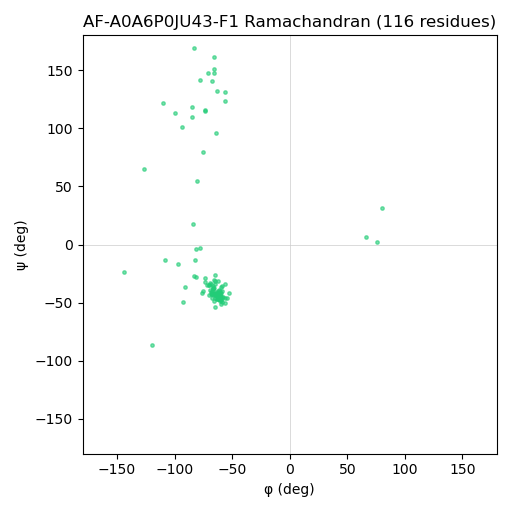.69 88 TYR A CA 1
ATOM 668 C C . TYR A 1 88 ? -21.332 -5.444 7.882 1.00 71.69 88 TYR A C 1
ATOM 670 O O . TYR A 1 88 ? -21.342 -4.216 8.000 1.00 71.69 88 TYR A O 1
ATOM 678 N N . PRO A 1 89 ? -22.259 -6.189 8.516 1.00 58.78 89 PRO A N 1
ATOM 679 C CA . PRO A 1 89 ? -23.393 -5.630 9.249 1.00 58.78 89 PRO A CA 1
ATOM 680 C C . PRO A 1 89 ? -22.979 -5.165 10.657 1.00 58.78 89 PRO A C 1
ATOM 682 O O . PRO A 1 89 ? -23.542 -5.610 11.653 1.00 58.78 89 PRO A O 1
ATOM 685 N N . ILE A 1 90 ? -21.966 -4.301 10.784 1.00 58.72 90 ILE A N 1
ATOM 686 C CA . ILE A 1 90 ? -21.418 -3.906 12.097 1.00 58.72 90 ILE A CA 1
ATOM 687 C C . ILE A 1 90 ? -21.388 -2.385 12.274 1.00 58.72 90 ILE A C 1
ATOM 689 O O . ILE A 1 90 ? -20.337 -1.775 12.443 1.00 58.72 90 ILE A O 1
ATOM 693 N N . SER A 1 91 ? -22.565 -1.756 12.305 1.00 59.66 91 SER A N 1
ATOM 694 C CA . SER A 1 91 ? -22.669 -0.406 12.887 1.00 59.66 91 SER A CA 1
ATOM 695 C C . SER A 1 91 ? -23.962 -0.114 13.641 1.00 59.66 91 SER A C 1
ATOM 697 O O . SER A 1 91 ? -23.936 0.720 14.535 1.00 59.66 91 SER A O 1
ATOM 699 N N . GLN A 1 92 ? -25.076 -0.804 13.370 1.00 54.84 92 GLN A N 1
ATOM 700 C CA . GLN A 1 92 ? -26.324 -0.494 14.079 1.00 54.84 92 GLN A CA 1
ATOM 701 C C . GLN A 1 92 ? -26.548 -1.341 15.331 1.00 54.84 92 GLN A C 1
ATOM 703 O O . GLN A 1 92 ? -26.785 -0.778 16.394 1.00 54.84 92 GLN A O 1
ATOM 70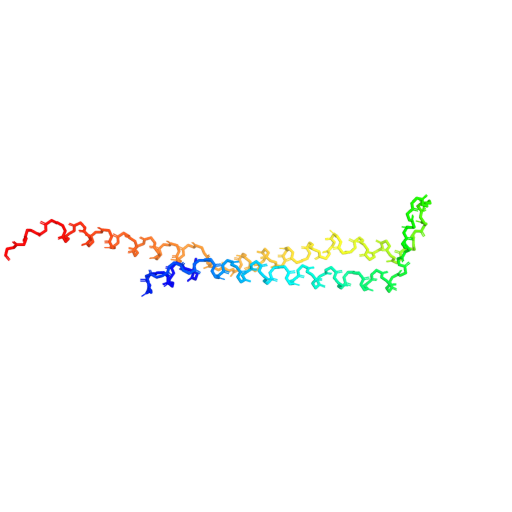8 N N . GLN A 1 93 ? -26.420 -2.667 15.251 1.00 54.94 93 GLN A N 1
ATOM 709 C CA . GLN A 1 93 ? -26.768 -3.538 16.381 1.00 54.94 93 GLN A CA 1
ATOM 710 C C . GLN A 1 93 ? -25.816 -3.363 17.569 1.00 54.94 93 GLN A C 1
ATOM 712 O O . GLN A 1 93 ? -26.275 -3.160 18.684 1.00 54.94 93 GLN A O 1
ATOM 717 N N . VAL A 1 94 ? -24.498 -3.331 17.343 1.00 58.81 94 VAL A N 1
ATOM 718 C CA . VAL A 1 94 ? -23.525 -3.166 18.439 1.00 58.81 94 VAL A CA 1
ATOM 719 C C . VAL A 1 94 ? -23.566 -1.754 19.032 1.00 58.81 94 VAL A C 1
ATOM 721 O O . VAL A 1 94 ? -23.420 -1.583 20.236 1.00 58.81 94 VAL A O 1
ATOM 724 N N . HIS A 1 95 ? -23.820 -0.730 18.212 1.00 59.00 95 HIS A N 1
ATOM 725 C CA . HIS A 1 95 ? -23.926 0.649 18.694 1.00 59.00 95 HIS A CA 1
ATOM 726 C C . HIS A 1 95 ? -25.219 0.877 19.495 1.00 59.00 95 HIS A C 1
ATOM 728 O O . HIS A 1 95 ? -25.206 1.598 20.492 1.00 59.00 95 HIS A O 1
ATOM 734 N N . GLN A 1 96 ? -26.323 0.224 19.109 1.00 60.38 96 GLN A N 1
ATOM 735 C CA . GLN A 1 96 ? -27.554 0.199 19.904 1.00 60.38 96 GLN A CA 1
ATOM 736 C C . GLN A 1 96 ? -27.381 -0.581 21.209 1.00 60.38 96 GLN A C 1
ATOM 738 O O . GLN A 1 96 ? -27.821 -0.108 22.253 1.00 60.38 96 GLN A O 1
ATOM 743 N N . ASP A 1 97 ? -26.694 -1.720 21.173 1.00 64.69 97 ASP A N 1
ATOM 744 C CA . ASP A 1 97 ? -26.471 -2.553 22.357 1.00 64.69 97 ASP A CA 1
ATOM 745 C C . ASP A 1 97 ? -25.563 -1.850 23.388 1.00 64.69 97 ASP A C 1
ATOM 747 O O . ASP A 1 97 ? -25.826 -1.887 24.591 1.00 64.69 97 ASP A O 1
ATOM 751 N N . ILE A 1 98 ? -24.544 -1.113 22.922 1.00 65.25 98 ILE A N 1
ATOM 7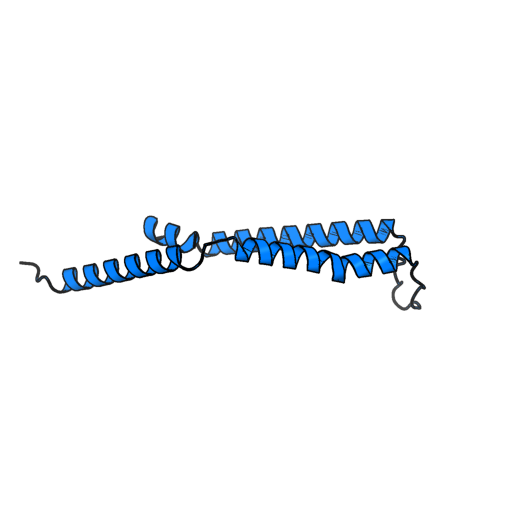52 C CA . ILE A 1 98 ? -23.704 -0.246 23.767 1.00 65.25 98 ILE A CA 1
ATOM 753 C C . ILE A 1 98 ? -24.525 0.911 24.359 1.00 65.25 98 ILE A C 1
ATOM 755 O O . ILE A 1 98 ? -24.413 1.178 25.556 1.00 65.25 98 ILE A O 1
ATOM 759 N N . ARG A 1 99 ? -25.391 1.569 23.572 1.00 67.69 99 ARG A N 1
ATOM 760 C CA . ARG A 1 99 ? -26.274 2.642 24.074 1.00 67.69 99 ARG A CA 1
ATOM 761 C C . ARG A 1 99 ? -27.244 2.150 25.148 1.00 67.69 99 ARG A C 1
ATOM 763 O O . ARG A 1 99 ? -27.326 2.775 26.202 1.00 67.69 99 ARG A O 1
ATOM 770 N N . LEU A 1 100 ? -27.906 1.016 24.919 1.00 72.19 100 LEU A N 1
ATOM 771 C CA . LEU A 1 100 ? -28.830 0.402 25.879 1.00 72.19 100 LEU A CA 1
ATOM 772 C C . LEU A 1 100 ? -28.126 0.043 27.197 1.00 72.19 100 LEU A C 1
ATOM 774 O O . LEU A 1 100 ? -28.649 0.310 28.279 1.00 72.19 100 LEU A O 1
ATOM 778 N N . LYS A 1 101 ? -26.907 -0.506 27.125 1.00 72.38 101 LYS A N 1
ATOM 779 C CA . LYS A 1 101 ? -26.096 -0.825 28.314 1.00 72.38 101 LYS A CA 1
ATOM 780 C C . LYS A 1 101 ? -25.643 0.425 29.080 1.00 72.38 101 LYS A C 1
ATOM 782 O O . LYS A 1 101 ? -25.598 0.393 30.311 1.00 72.38 101 LYS A O 1
ATOM 787 N N . LEU A 1 102 ? -25.334 1.523 28.385 1.00 71.19 102 LEU A N 1
ATOM 788 C CA . LEU A 1 102 ? -24.996 2.809 29.009 1.00 71.19 102 LEU A CA 1
ATOM 789 C C . LEU A 1 102 ? -26.202 3.455 29.706 1.00 71.19 102 LEU A C 1
ATOM 791 O O . LEU A 1 102 ? -26.059 3.939 30.829 1.00 71.19 102 LEU A O 1
ATOM 795 N N . GLU A 1 103 ? -27.380 3.431 29.082 1.00 76.81 103 GLU A N 1
ATOM 796 C CA . GLU A 1 103 ? -28.620 3.953 29.675 1.00 76.81 103 GLU A CA 1
ATOM 797 C C . GLU A 1 103 ? -29.020 3.164 30.929 1.00 76.81 103 GLU A C 1
ATOM 799 O O . GLU A 1 103 ? -29.285 3.764 31.972 1.00 76.81 103 GLU A O 1
ATOM 804 N N . ALA A 1 104 ? -28.947 1.830 30.883 1.00 75.12 104 ALA A N 1
ATOM 805 C CA . ALA A 1 104 ? -29.242 0.977 32.035 1.00 75.12 104 ALA A CA 1
ATOM 806 C C . ALA A 1 104 ? -28.307 1.239 33.234 1.00 75.12 104 ALA A C 1
ATOM 808 O O . ALA A 1 104 ? -28.765 1.283 34.377 1.00 75.12 104 ALA A O 1
ATOM 809 N N . ARG A 1 105 ? -27.003 1.464 32.996 1.00 72.81 105 ARG A N 1
ATOM 810 C CA . ARG A 1 105 ? -26.046 1.814 34.066 1.00 72.81 105 ARG A CA 1
ATOM 811 C C . ARG A 1 105 ? -26.327 3.188 34.674 1.00 72.81 105 ARG A C 1
ATOM 813 O O . ARG A 1 105 ? -26.181 3.354 35.883 1.00 72.81 105 ARG A O 1
ATOM 820 N N . LYS A 1 106 ? -26.741 4.157 33.854 1.00 72.12 106 LYS A N 1
ATOM 821 C CA . LYS A 1 106 ? -27.071 5.510 34.315 1.00 72.12 106 LYS A CA 1
ATOM 822 C C . LYS A 1 106 ? -28.322 5.503 35.196 1.00 72.12 106 LYS A C 1
ATOM 824 O O . LYS A 1 106 ? -28.324 6.141 36.243 1.00 72.12 106 LYS A O 1
ATOM 829 N N . GLN A 1 107 ? -29.328 4.711 34.824 1.00 69.75 107 GLN A N 1
ATOM 830 C CA . GLN A 1 107 ? -30.546 4.537 35.615 1.00 69.75 107 GLN A CA 1
ATOM 831 C C . GLN A 1 107 ? -30.256 3.865 36.967 1.00 69.75 107 GLN A C 1
ATOM 833 O O . GLN A 1 107 ? -30.719 4.332 37.999 1.00 69.75 107 GLN A O 1
ATOM 838 N N . GLN A 1 108 ? -29.399 2.837 36.987 1.00 68.00 108 GLN A N 1
ATOM 839 C CA . GLN A 1 108 ? -28.994 2.162 38.227 1.00 68.00 108 GLN A CA 1
ATOM 840 C C . GLN A 1 108 ? -28.182 3.050 39.181 1.00 68.00 108 GLN A C 1
ATOM 842 O O . GLN A 1 108 ? -28.245 2.844 40.391 1.00 68.00 108 GLN A O 1
ATOM 847 N N . GLN A 1 109 ? -27.402 4.010 38.671 1.00 64.94 109 GLN A N 1
ATOM 848 C CA . GLN A 1 109 ? -26.716 4.994 39.517 1.00 64.94 109 GLN A CA 1
ATOM 849 C C . GLN A 1 109 ? -27.700 5.984 40.142 1.00 64.94 109 GLN A C 1
ATOM 851 O O . GLN A 1 109 ? -27.622 6.211 41.345 1.00 64.94 109 GLN A O 1
ATOM 856 N N . VAL A 1 110 ? -28.662 6.487 39.364 1.00 65.88 110 VAL A N 1
ATOM 857 C CA . VAL A 1 110 ? -29.717 7.387 39.861 1.00 65.88 110 VAL A CA 1
ATOM 858 C C . VAL A 1 110 ? -30.591 6.684 40.910 1.00 65.88 110 VAL A C 1
ATOM 860 O O . VAL A 1 110 ? -30.759 7.203 42.009 1.00 65.88 110 VAL A O 1
ATOM 863 N N . ASP A 1 111 ? -31.030 5.449 40.652 1.00 61.09 111 ASP A N 1
ATOM 864 C CA . ASP A 1 111 ? -31.842 4.663 41.598 1.00 61.09 111 ASP A CA 1
ATOM 865 C C . ASP A 1 111 ? -31.088 4.310 42.899 1.00 61.09 111 ASP A C 1
ATOM 867 O O . ASP A 1 111 ? -31.696 4.070 43.948 1.00 61.09 111 ASP A O 1
ATOM 871 N N . ARG A 1 112 ? -29.749 4.240 42.844 1.00 59.31 112 ARG A N 1
ATOM 872 C CA . ARG A 1 112 ? -28.886 3.971 44.006 1.00 59.31 112 ARG A CA 1
ATOM 873 C C . ARG A 1 112 ? -28.605 5.231 44.826 1.00 59.31 112 ARG A C 1
ATOM 875 O O . ARG A 1 112 ? -28.374 5.107 46.024 1.00 59.31 112 ARG A O 1
ATOM 882 N N . GLU A 1 113 ? -28.639 6.404 44.200 1.00 58.41 113 GLU A N 1
ATOM 883 C CA . GLU A 1 113 ? -28.523 7.710 44.861 1.00 58.41 113 GLU A CA 1
ATOM 884 C C . GLU A 1 113 ? -29.860 8.173 45.473 1.00 58.41 113 GLU A C 1
ATOM 886 O O . GLU A 1 113 ? -29.854 8.856 46.495 1.00 58.41 113 GLU A O 1
ATOM 891 N N . GLU A 1 114 ? -31.004 7.748 44.922 1.00 58.34 114 GLU A N 1
ATOM 892 C CA . GLU A 1 114 ? -32.339 8.100 45.436 1.00 58.34 114 GLU A CA 1
ATOM 893 C C . GLU A 1 114 ? -32.837 7.239 46.609 1.00 58.34 114 GLU A C 1
ATOM 895 O O . GLU A 1 114 ? -33.795 7.629 47.278 1.00 58.34 114 GLU A O 1
ATOM 900 N N . LYS A 1 115 ? -32.214 6.092 46.917 1.00 49.09 115 LYS A N 1
ATOM 901 C CA . LYS A 1 115 ? -32.555 5.318 48.125 1.00 49.09 115 LYS A CA 1
ATOM 902 C C . LYS A 1 115 ? -31.788 5.860 49.338 1.00 49.09 115 LYS A C 1
ATOM 904 O O . LYS A 1 115 ? -30.585 5.610 49.432 1.00 49.09 115 LYS A O 1
ATOM 909 N N . PRO A 1 116 ? -32.449 6.524 50.310 1.00 49.59 116 PRO A N 1
ATOM 910 C CA . PRO A 1 116 ? -31.802 6.885 51.561 1.00 49.59 116 PRO A CA 1
ATOM 911 C C . PRO A 1 116 ? -31.405 5.598 52.279 1.00 49.59 116 PRO A C 1
ATOM 913 O O . PRO A 1 116 ? -32.200 4.661 52.392 1.00 49.59 116 PRO A O 1
ATOM 916 N N . GLN A 1 117 ? -30.159 5.562 52.735 1.00 57.72 117 GLN A N 1
ATOM 917 C CA . GLN A 1 117 ? -29.619 4.502 53.568 1.00 57.72 117 GLN A CA 1
ATOM 918 C C . GLN A 1 117 ? -30.373 4.508 54.906 1.00 57.72 117 GLN A C 1
ATOM 920 O O . GLN A 1 117 ? -30.077 5.321 55.778 1.00 57.72 117 GLN A O 1
ATOM 925 N N . ASN A 1 118 ? -31.396 3.656 55.002 1.00 47.06 118 ASN A N 1
ATOM 926 C CA . ASN A 1 118 ? -32.145 3.360 56.224 1.00 47.06 118 ASN A CA 1
ATOM 927 C C . ASN A 1 118 ? -31.493 2.183 56.951 1.00 47.06 118 ASN A C 1
ATOM 929 O O . ASN A 1 118 ? -31.187 1.181 56.260 1.00 47.06 118 ASN A O 1
#

Radius of gyration: 25.8 Å; Cα contacts (8 Å, |Δi|>4): 38; chains: 1; bounding box: 54×24×77 Å

Mean predicted aligned error: 12.71 Å